Protein AF-A0A936ICW8-F1 (afdb_monomer_lite)

Structure (mmCIF, N/CA/C/O backbone):
data_AF-A0A936ICW8-F1
#
_entry.id   AF-A0A936ICW8-F1
#
loop_
_atom_site.group_PDB
_atom_site.id
_atom_site.type_symbol
_atom_site.label_atom_id
_atom_site.label_alt_id
_atom_site.label_comp_id
_atom_site.label_asym_id
_atom_site.label_entity_id
_atom_site.label_seq_id
_atom_site.pdbx_PDB_ins_code
_atom_site.Cartn_x
_atom_site.Cartn_y
_atom_site.Cartn_z
_atom_site.occupancy
_atom_site.B_iso_or_equiv
_atom_site.auth_seq_id
_atom_site.auth_comp_id
_atom_site.auth_asym_id
_atom_site.auth_atom_id
_atom_site.pdbx_PDB_model_num
ATOM 1 N N . MET A 1 1 ? 1.294 -7.933 3.975 1.00 59.00 1 MET A N 1
ATOM 2 C CA . MET A 1 1 ? 0.226 -6.905 3.959 1.00 59.00 1 MET A CA 1
ATOM 3 C C . MET A 1 1 ? 0.343 -5.937 5.134 1.00 59.00 1 MET A C 1
ATOM 5 O O . MET A 1 1 ? 0.505 -4.746 4.895 1.00 59.00 1 MET A O 1
ATOM 9 N N . ALA A 1 2 ? 0.355 -6.423 6.381 1.00 66.44 2 ALA A N 1
ATOM 10 C CA . ALA A 1 2 ? 0.488 -5.580 7.577 1.00 66.44 2 ALA A CA 1
ATOM 11 C C . ALA A 1 2 ? 1.742 -4.670 7.598 1.00 66.44 2 ALA A C 1
ATOM 13 O O . ALA A 1 2 ? 1.641 -3.496 7.956 1.00 66.44 2 ALA A O 1
ATOM 14 N N . ASP A 1 3 ? 2.909 -5.159 7.162 1.00 72.19 3 ASP A N 1
ATOM 15 C CA . ASP A 1 3 ? 4.134 -4.340 7.090 1.00 72.19 3 ASP A CA 1
ATOM 16 C C . ASP A 1 3 ? 4.065 -3.246 6.020 1.00 72.19 3 ASP A C 1
ATOM 18 O O . ASP A 1 3 ? 4.483 -2.112 6.256 1.00 72.19 3 ASP A O 1
ATOM 22 N N . ALA A 1 4 ? 3.464 -3.554 4.868 1.00 66.94 4 ALA A N 1
ATOM 23 C CA . ALA A 1 4 ? 3.256 -2.581 3.799 1.00 66.94 4 ALA A CA 1
ATOM 24 C C . ALA A 1 4 ? 2.331 -1.446 4.267 1.00 66.94 4 ALA A C 1
ATOM 26 O O . ALA A 1 4 ? 2.672 -0.275 4.114 1.00 66.94 4 ALA A O 1
ATOM 27 N N . ALA A 1 5 ? 1.222 -1.788 4.932 1.00 66.00 5 ALA A N 1
ATOM 28 C CA . ALA A 1 5 ? 0.288 -0.830 5.520 1.00 66.00 5 ALA A CA 1
ATOM 29 C C . ALA A 1 5 ? 0.967 0.107 6.544 1.00 66.00 5 ALA A C 1
ATOM 31 O O . ALA A 1 5 ? 0.763 1.325 6.523 1.00 66.00 5 ALA A O 1
ATOM 32 N N . ARG A 1 6 ? 1.848 -0.429 7.405 1.00 70.19 6 ARG A N 1
ATOM 33 C CA . ARG A 1 6 ? 2.626 0.373 8.371 1.00 70.19 6 ARG A CA 1
ATOM 34 C C . ARG A 1 6 ? 3.618 1.326 7.705 1.00 70.19 6 ARG A C 1
ATOM 36 O O . ARG A 1 6 ? 3.732 2.473 8.140 1.00 70.19 6 ARG A O 1
ATOM 43 N N . VAL A 1 7 ? 4.338 0.870 6.682 1.00 76.06 7 VAL A N 1
ATOM 44 C CA . VAL A 1 7 ? 5.312 1.701 5.956 1.00 76.06 7 VAL A CA 1
ATOM 45 C C . VAL A 1 7 ? 4.603 2.822 5.195 1.00 76.06 7 VAL A C 1
ATOM 47 O O . VAL A 1 7 ? 4.976 3.983 5.344 1.00 76.06 7 VAL A O 1
ATOM 50 N N . LEU A 1 8 ? 3.530 2.510 4.467 1.00 66.50 8 LEU A N 1
ATOM 51 C CA . LEU A 1 8 ? 2.721 3.498 3.745 1.00 66.50 8 LEU A CA 1
ATOM 52 C C . LEU A 1 8 ? 2.099 4.547 4.678 1.00 66.50 8 LEU A C 1
ATOM 54 O O . LEU A 1 8 ? 2.160 5.738 4.380 1.00 66.50 8 LEU A O 1
ATOM 58 N N . THR A 1 9 ? 1.594 4.133 5.845 1.00 64.19 9 THR A N 1
ATOM 59 C CA . THR A 1 9 ? 1.066 5.056 6.867 1.00 64.19 9 THR A CA 1
ATOM 60 C C . THR A 1 9 ? 2.108 6.079 7.323 1.00 64.19 9 THR A C 1
ATOM 62 O O . THR A 1 9 ? 1.806 7.264 7.458 1.00 64.19 9 THR A O 1
ATOM 65 N N . ARG A 1 10 ? 3.352 5.638 7.549 1.00 69.88 10 ARG A N 1
ATOM 66 C CA . ARG A 1 10 ? 4.449 6.532 7.952 1.00 69.88 10 ARG A CA 1
ATOM 67 C C . ARG A 1 10 ? 4.854 7.509 6.849 1.00 69.88 10 ARG A C 1
ATOM 69 O O . ARG A 1 10 ? 5.278 8.612 7.169 1.00 69.88 10 ARG A O 1
ATOM 76 N N . LEU A 1 11 ? 4.739 7.108 5.585 1.00 67.12 11 LEU A N 1
ATOM 77 C CA . LEU A 1 11 ? 5.160 7.914 4.437 1.00 67.12 11 LEU A CA 1
ATOM 78 C C . LEU A 1 11 ? 4.091 8.923 3.989 1.00 67.12 11 LEU A C 1
ATOM 80 O O . LEU A 1 11 ? 4.437 10.016 3.557 1.00 67.12 11 LEU A O 1
ATOM 84 N N . GLY A 1 12 ? 2.805 8.572 4.092 1.00 61.81 12 GLY A N 1
ATOM 85 C CA . GLY A 1 12 ? 1.696 9.392 3.590 1.00 61.81 12 GLY A CA 1
ATOM 86 C C . GLY A 1 12 ? 0.984 10.252 4.638 1.00 61.81 12 GLY A C 1
ATOM 87 O O . GLY A 1 12 ? 0.069 10.994 4.287 1.00 61.81 12 GLY A O 1
ATOM 88 N N . GLY A 1 13 ? 1.320 10.116 5.928 1.00 60.94 13 GLY A N 1
ATOM 89 C CA . GLY A 1 13 ? 0.666 10.829 7.039 1.00 60.94 13 GLY A CA 1
ATOM 90 C C . GLY A 1 13 ? -0.789 10.412 7.317 1.00 60.94 13 GLY A C 1
ATOM 91 O O . GLY A 1 13 ? -1.329 10.734 8.372 1.00 60.94 13 GLY A O 1
ATOM 92 N N . LYS A 1 14 ? -1.417 9.661 6.404 1.00 62.53 14 LYS A N 1
ATOM 93 C CA . LYS A 1 14 ? -2.744 9.058 6.546 1.00 62.53 14 LYS A CA 1
ATOM 94 C C . LYS A 1 14 ? -2.614 7.558 6.827 1.00 62.53 14 LYS A C 1
ATOM 96 O O . LYS A 1 14 ? -1.843 6.892 6.135 1.00 62.53 14 LYS A O 1
ATOM 101 N N . PRO A 1 15 ? -3.363 7.010 7.799 1.00 66.31 15 PRO A N 1
ATOM 102 C CA . PRO A 1 15 ? -3.346 5.583 8.080 1.00 66.31 15 PRO A CA 1
ATOM 103 C C . PRO A 1 15 ? -3.849 4.792 6.875 1.00 66.31 15 PRO A C 1
ATOM 105 O O . PRO A 1 15 ? -4.990 4.934 6.444 1.00 66.31 15 PRO A O 1
ATOM 108 N N . VAL A 1 16 ? -2.971 3.946 6.353 1.00 73.88 16 VAL A N 1
ATOM 109 C CA . VAL A 1 16 ? -3.272 2.952 5.333 1.00 73.88 16 VAL A CA 1
ATOM 110 C C . VAL A 1 16 ? -3.544 1.639 6.056 1.00 73.88 16 VAL A C 1
ATOM 112 O O . VAL A 1 16 ? -2.708 1.164 6.825 1.00 73.88 16 VAL A O 1
ATOM 115 N N . THR A 1 17 ? -4.729 1.068 5.848 1.00 79.31 17 THR A N 1
ATOM 116 C CA . THR A 1 17 ? -5.144 -0.188 6.489 1.00 79.31 17 THR A CA 1
ATOM 117 C C . THR A 1 17 ? -5.019 -1.366 5.529 1.00 79.31 17 THR A C 1
ATOM 119 O O . THR A 1 17 ? -5.031 -1.203 4.312 1.00 79.31 17 THR A O 1
ATOM 122 N N . GLU A 1 18 ? -4.927 -2.580 6.068 1.00 78.94 18 GLU A N 1
ATOM 123 C C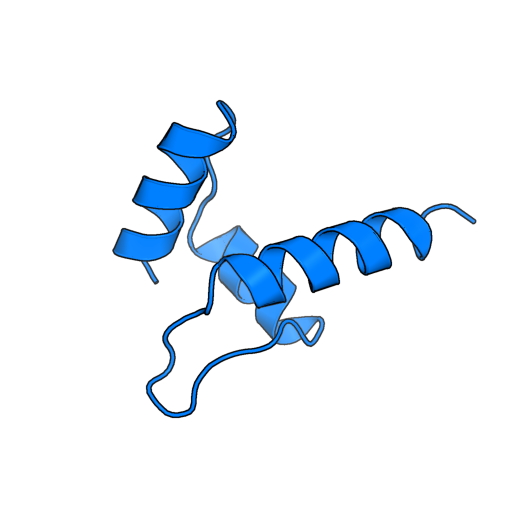A . GLU A 1 18 ? -4.890 -3.802 5.257 1.00 78.94 18 GLU A CA 1
ATOM 124 C C . GLU A 1 18 ? -6.156 -3.983 4.405 1.00 78.94 18 GLU A C 1
ATOM 126 O O . GLU A 1 18 ? -6.068 -4.448 3.272 1.00 78.94 18 GLU A O 1
ATOM 131 N N . ALA A 1 19 ? -7.312 -3.542 4.908 1.00 80.19 19 ALA A N 1
ATOM 132 C CA . ALA A 1 19 ? -8.561 -3.548 4.152 1.00 80.19 19 ALA A CA 1
ATOM 133 C C . ALA A 1 19 ? -8.495 -2.633 2.916 1.00 80.19 19 ALA A C 1
ATOM 135 O O . ALA A 1 19 ? -8.974 -3.020 1.855 1.00 80.19 19 ALA A O 1
ATOM 136 N N . MET A 1 20 ? -7.852 -1.464 3.033 1.00 82.81 20 MET A N 1
ATOM 137 C CA . MET A 1 20 ? -7.638 -0.558 1.897 1.00 82.81 20 MET A CA 1
ATOM 138 C C . MET A 1 20 ? -6.724 -1.190 0.847 1.00 82.81 20 MET A C 1
ATOM 140 O O . MET A 1 20 ? -7.092 -1.228 -0.320 1.00 82.81 20 MET A O 1
ATOM 144 N N . LEU A 1 21 ? -5.594 -1.789 1.257 1.00 81.88 21 LEU A N 1
ATOM 145 C CA . LEU A 1 21 ? -4.734 -2.509 0.307 1.00 81.88 21 LEU A CA 1
ATOM 146 C C . LEU A 1 21 ? -5.484 -3.653 -0.378 1.00 81.88 21 LEU A C 1
ATOM 148 O O . LEU A 1 21 ? -5.281 -3.897 -1.561 1.00 81.88 21 LEU A O 1
ATOM 152 N N . ARG A 1 22 ? -6.330 -4.383 0.356 1.00 83.94 22 ARG A N 1
ATOM 153 C CA . ARG A 1 22 ? -7.084 -5.500 -0.217 1.00 83.94 22 ARG A CA 1
ATOM 154 C C . ARG A 1 22 ? -8.078 -5.026 -1.276 1.00 83.94 22 ARG A C 1
ATOM 156 O O . ARG A 1 22 ? -8.186 -5.688 -2.301 1.00 83.94 22 ARG A O 1
ATOM 163 N N . ALA A 1 23 ? -8.750 -3.901 -1.036 1.00 85.44 23 ALA A N 1
ATOM 164 C CA . ALA A 1 23 ? -9.650 -3.282 -2.004 1.00 85.44 23 ALA A CA 1
ATOM 165 C C . ALA A 1 23 ? -8.901 -2.818 -3.263 1.00 85.44 23 ALA A C 1
ATOM 167 O O . ALA A 1 23 ? -9.347 -3.101 -4.368 1.00 85.44 23 ALA A O 1
ATOM 168 N N . ASP A 1 24 ? -7.728 -2.199 -3.110 1.00 84.62 24 ASP A N 1
ATOM 169 C CA . ASP A 1 24 ? -6.917 -1.774 -4.257 1.00 84.62 24 ASP A CA 1
ATOM 170 C C . ASP A 1 24 ? -6.436 -2.966 -5.094 1.00 84.62 24 ASP A C 1
ATOM 172 O O . ASP A 1 24 ? -6.425 -2.915 -6.320 1.00 84.62 24 ASP A O 1
ATOM 176 N N . ILE A 1 25 ? -6.059 -4.071 -4.443 1.00 85.12 25 ILE A N 1
ATOM 177 C CA . ILE A 1 25 ? -5.653 -5.304 -5.130 1.00 85.12 25 ILE A CA 1
ATOM 178 C C . ILE A 1 25 ? -6.831 -5.920 -5.891 1.00 85.12 25 ILE 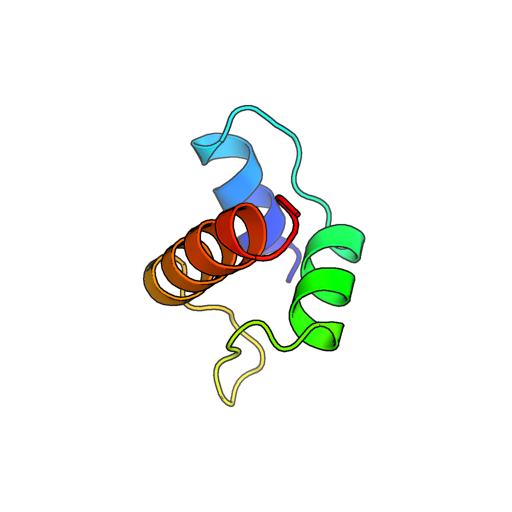A C 1
ATOM 180 O O . ILE A 1 25 ? -6.644 -6.365 -7.021 1.00 85.12 25 ILE A O 1
ATOM 184 N N . ASP A 1 26 ? -8.029 -5.921 -5.305 1.00 86.19 26 ASP A N 1
ATOM 185 C CA . AS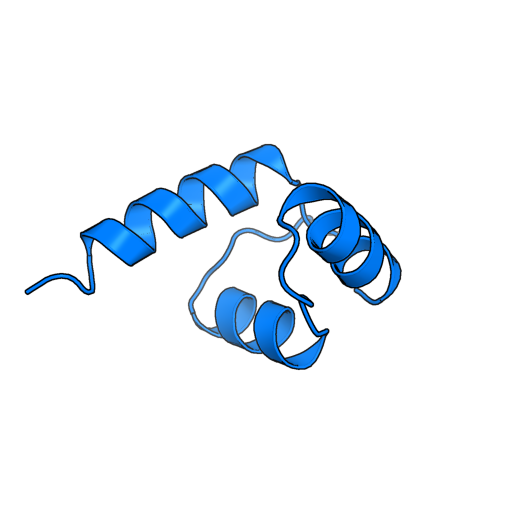P A 1 26 ? -9.256 -6.371 -5.977 1.00 86.19 26 ASP A CA 1
ATOM 186 C C . ASP A 1 26 ? -9.596 -5.482 -7.188 1.00 86.19 26 ASP A C 1
ATOM 188 O O . ASP A 1 26 ? -9.950 -5.983 -8.252 1.00 86.19 26 ASP A O 1
ATOM 192 N N . ALA A 1 27 ? -9.343 -4.173 -7.075 1.00 84.50 27 ALA A N 1
ATOM 193 C CA . ALA A 1 27 ? -9.430 -3.207 -8.172 1.00 84.50 27 ALA A CA 1
ATOM 194 C C . ALA A 1 27 ? -8.304 -3.344 -9.224 1.00 84.50 27 ALA A C 1
ATOM 196 O O . ALA A 1 27 ? -8.300 -2.636 -10.233 1.00 84.50 27 ALA A O 1
ATOM 197 N N . GLY A 1 28 ? -7.351 -4.262 -9.028 1.00 86.94 28 GLY A N 1
ATOM 198 C CA . GLY A 1 28 ? -6.301 -4.585 -9.995 1.00 86.94 28 GLY A CA 1
ATOM 199 C C . GLY A 1 28 ? -4.946 -3.932 -9.725 1.00 86.94 28 GLY A C 1
ATOM 200 O O . GLY A 1 28 ? -4.123 -3.836 -10.642 1.00 86.94 28 GLY A O 1
ATOM 201 N N . ALA A 1 29 ? -4.683 -3.481 -8.497 1.00 87.69 29 ALA A N 1
ATOM 202 C CA . ALA A 1 29 ? -3.360 -3.003 -8.120 1.00 87.69 29 ALA A CA 1
ATOM 203 C C . ALA A 1 29 ? -2.298 -4.115 -8.274 1.00 87.69 29 ALA A C 1
ATOM 205 O O . ALA A 1 29 ? -2.529 -5.270 -7.896 1.00 87.69 29 ALA A O 1
ATOM 206 N N . PRO A 1 30 ? -1.105 -3.787 -8.806 1.00 83.62 30 PRO A N 1
ATOM 207 C CA . PRO A 1 30 ? -0.076 -4.779 -9.084 1.00 83.62 30 PRO A CA 1
ATOM 208 C C . PRO A 1 30 ? 0.469 -5.402 -7.793 1.00 83.62 30 PRO A C 1
ATOM 210 O O . PRO A 1 30 ? 0.937 -4.703 -6.891 1.00 83.62 30 PRO A O 1
ATOM 213 N N . THR A 1 31 ? 0.468 -6.735 -7.741 1.00 88.50 31 THR A N 1
ATOM 214 C CA . THR A 1 31 ? 1.075 -7.531 -6.665 1.00 88.50 31 THR A CA 1
ATOM 215 C C . THR A 1 31 ? 2.210 -8.391 -7.210 1.00 88.50 31 THR A C 1
ATOM 217 O O . THR A 1 31 ? 2.201 -8.814 -8.366 1.00 88.50 31 THR A O 1
ATOM 220 N N . ASN A 1 32 ? 3.221 -8.634 -6.379 1.00 80.19 32 ASN A N 1
ATOM 221 C CA . ASN A 1 32 ? 4.291 -9.573 -6.694 1.00 80.19 32 ASN A CA 1
ATOM 222 C C . ASN A 1 32 ? 3.781 -11.015 -6.527 1.00 80.19 32 ASN A C 1
ATOM 224 O O . ASN A 1 32 ? 2.848 -11.262 -5.765 1.00 80.19 32 ASN A O 1
ATOM 228 N N . ALA A 1 33 ? 4.455 -11.984 -7.154 1.00 79.50 33 ALA A N 1
ATOM 229 C CA . ALA A 1 33 ? 4.090 -13.406 -7.078 1.00 79.50 33 ALA A CA 1
ATOM 230 C C . ALA A 1 33 ? 4.071 -13.982 -5.643 1.00 79.50 33 ALA A C 1
ATOM 232 O O . 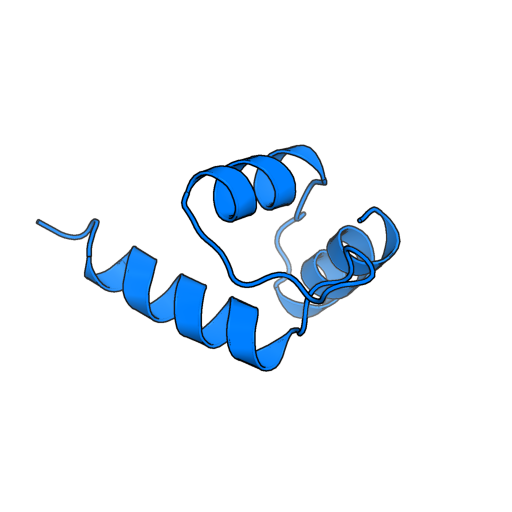ALA A 1 33 ? 3.359 -14.941 -5.371 1.00 79.50 33 ALA A O 1
ATOM 233 N N . ASP A 1 34 ? 4.824 -13.371 -4.728 1.00 77.75 34 ASP A N 1
ATOM 234 C CA . ASP A 1 34 ? 4.891 -13.721 -3.301 1.00 77.75 34 ASP A CA 1
ATOM 235 C C . ASP A 1 34 ? 3.803 -13.017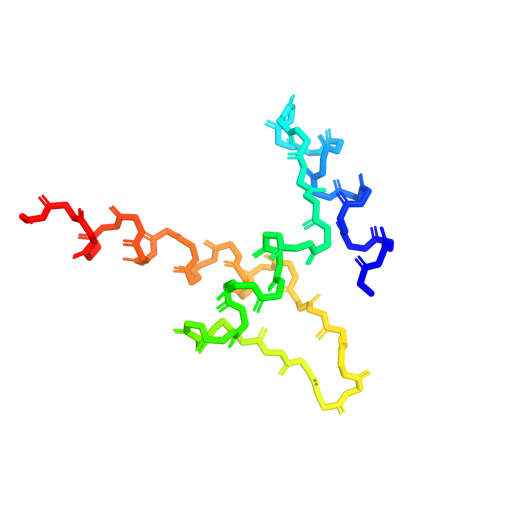 -2.449 1.00 77.75 34 ASP A C 1
ATOM 237 O O . ASP A 1 34 ? 3.762 -13.125 -1.229 1.00 77.75 34 ASP A O 1
ATOM 241 N N . GLY A 1 35 ? 2.905 -12.243 -3.071 1.00 75.19 35 GLY A N 1
ATOM 242 C CA . GLY A 1 35 ? 1.832 -11.518 -2.377 1.00 75.19 35 GLY A CA 1
ATOM 243 C C . GLY A 1 35 ? 2.274 -10.219 -1.688 1.00 75.19 35 GLY A C 1
ATOM 244 O O . GLY A 1 35 ? 1.471 -9.561 -1.021 1.00 75.19 35 GLY A O 1
ATOM 245 N N . SER A 1 36 ? 3.537 -9.819 -1.855 1.00 82.25 36 SER A N 1
ATOM 246 C CA . SER A 1 36 ? 4.037 -8.493 -1.481 1.00 82.25 36 SER A CA 1
ATOM 247 C C . SER A 1 36 ? 3.702 -7.440 -2.545 1.00 82.25 36 SER A C 1
ATOM 249 O O . SER A 1 36 ? 3.371 -7.764 -3.685 1.00 82.25 36 SER A O 1
ATOM 251 N N . VAL A 1 37 ? 3.798 -6.158 -2.184 1.00 82.19 37 VAL A N 1
ATOM 252 C CA . VAL A 1 37 ? 3.507 -5.035 -3.086 1.00 82.19 37 VAL A CA 1
ATOM 253 C C . VAL A 1 37 ? 4.786 -4.237 -3.321 1.00 82.19 37 VAL A C 1
ATOM 255 O O . VAL A 1 37 ? 5.471 -3.869 -2.366 1.00 82.19 37 VAL A O 1
ATOM 258 N N . ASN A 1 38 ? 5.119 -3.954 -4.582 1.00 85.81 38 ASN A N 1
ATOM 259 C CA . ASN A 1 38 ? 6.183 -3.003 -4.896 1.00 85.81 38 ASN A CA 1
ATOM 260 C C . ASN A 1 38 ? 5.648 -1.571 -4.753 1.00 85.81 38 ASN A C 1
ATOM 262 O O . ASN A 1 38 ? 4.730 -1.172 -5.468 1.00 85.81 38 ASN A O 1
ATOM 266 N N . LEU A 1 39 ? 6.249 -0.795 -3.850 1.00 80.25 39 LEU A N 1
ATOM 267 C CA . LEU A 1 39 ? 5.762 0.536 -3.485 1.00 80.25 39 LEU A CA 1
ATOM 268 C C . LEU A 1 39 ? 5.727 1.520 -4.666 1.00 80.25 39 LEU A C 1
ATOM 270 O O . LEU A 1 39 ? 4.791 2.306 -4.766 1.00 80.25 39 LEU A O 1
ATOM 274 N N . VAL A 1 40 ? 6.710 1.469 -5.570 1.00 84.12 40 VAL A N 1
ATOM 275 C CA . VAL A 1 40 ? 6.788 2.383 -6.723 1.00 84.12 40 VAL A CA 1
ATOM 276 C C . VAL A 1 40 ? 5.702 2.053 -7.743 1.00 84.12 40 VAL A C 1
ATOM 278 O O . VAL A 1 40 ? 4.996 2.946 -8.203 1.00 84.12 40 VAL A O 1
ATOM 281 N N . HIS A 1 41 ? 5.522 0.768 -8.059 1.00 86.19 41 HIS A N 1
ATOM 282 C CA . HIS A 1 41 ? 4.465 0.336 -8.975 1.00 86.19 41 HIS A CA 1
ATOM 283 C C . HIS A 1 41 ? 3.068 0.614 -8.417 1.00 86.19 41 HIS A C 1
ATOM 285 O O . HIS A 1 41 ? 2.189 1.055 -9.152 1.00 86.19 41 HIS A O 1
ATOM 291 N N . TYR A 1 42 ? 2.878 0.409 -7.115 1.00 85.44 42 TYR A N 1
ATOM 292 C CA . TYR A 1 42 ? 1.620 0.701 -6.443 1.00 85.44 42 TYR A CA 1
ATOM 293 C C . TYR A 1 42 ? 1.313 2.203 -6.411 1.00 85.44 42 TYR A C 1
ATOM 295 O O . TYR A 1 42 ? 0.202 2.602 -6.741 1.00 85.44 42 TYR A O 1
ATOM 303 N N . ALA A 1 43 ? 2.302 3.056 -6.123 1.00 83.50 43 ALA A N 1
ATOM 304 C CA . ALA A 1 43 ? 2.128 4.506 -6.199 1.00 83.50 43 ALA A CA 1
ATOM 305 C C . ALA A 1 43 ? 1.782 4.974 -7.625 1.00 83.50 43 ALA A C 1
ATOM 307 O O . ALA A 1 43 ? 0.902 5.814 -7.799 1.00 83.50 43 ALA A O 1
ATOM 308 N N . ALA A 1 44 ? 2.423 4.403 -8.651 1.00 87.94 44 ALA A N 1
ATOM 309 C CA . ALA A 1 44 ? 2.111 4.712 -10.046 1.00 87.94 44 ALA A CA 1
ATOM 310 C C . ALA A 1 44 ? 0.677 4.298 -10.429 1.00 87.94 44 ALA A C 1
ATOM 312 O O . ALA A 1 44 ? -0.024 5.057 -11.098 1.00 87.94 44 ALA A O 1
ATOM 313 N N . TRP A 1 45 ? 0.224 3.125 -9.974 1.00 89.81 45 TRP A N 1
ATOM 314 C CA . TRP A 1 45 ? -1.160 2.683 -10.155 1.00 89.81 45 TRP A CA 1
ATOM 315 C C . TRP A 1 45 ? -2.152 3.601 -9.429 1.00 89.81 45 TRP A C 1
ATOM 317 O O . TRP A 1 45 ? -3.128 4.023 -10.039 1.00 89.81 45 TRP A O 1
ATOM 327 N N . LEU A 1 46 ? -1.866 3.995 -8.183 1.00 84.00 46 LEU A N 1
ATOM 328 C CA . LEU A 1 46 ? -2.720 4.909 -7.417 1.00 84.00 46 LEU A CA 1
ATOM 329 C C . LEU A 1 46 ? -2.895 6.261 -8.119 1.00 84.00 46 LEU A C 1
ATOM 331 O O . LEU A 1 46 ? -4.002 6.784 -8.178 1.00 84.00 46 LEU A O 1
ATOM 335 N N . VAL A 1 47 ? -1.821 6.833 -8.673 1.00 85.81 47 VAL A N 1
ATOM 336 C CA . VAL A 1 47 ? -1.893 8.096 -9.434 1.00 85.81 47 VAL A CA 1
ATOM 337 C C . VAL A 1 47 ? -2.763 7.949 -10.682 1.00 85.81 47 VAL A C 1
ATOM 339 O O . VAL A 1 47 ? -3.550 8.845 -10.994 1.00 85.81 47 VAL A O 1
ATOM 342 N N . LYS A 1 48 ? -2.655 6.810 -11.374 1.00 85.31 48 LYS A N 1
ATOM 343 C CA . LYS A 1 48 ? -3.509 6.485 -12.518 1.00 85.31 48 LYS A CA 1
ATOM 344 C C . LYS A 1 48 ? -4.979 6.370 -12.096 1.00 85.31 48 LYS A C 1
ATOM 346 O O . LYS A 1 48 ? -5.818 6.980 -12.744 1.00 85.31 48 LYS A O 1
ATOM 351 N N . GLU A 1 49 ? -5.284 5.648 -11.019 1.00 86.00 49 GLU A N 1
ATOM 352 C CA . GLU A 1 49 ? -6.661 5.484 -10.522 1.00 86.00 49 GLU A CA 1
ATOM 353 C C . GLU A 1 49 ? -7.284 6.801 -10.060 1.00 86.00 49 GLU A C 1
ATOM 355 O O . GLU A 1 49 ? -8.403 7.125 -10.445 1.00 86.00 49 GLU A O 1
ATOM 360 N N . MET A 1 50 ? -6.540 7.628 -9.321 1.00 82.12 50 MET A N 1
ATOM 361 C CA . MET A 1 50 ? -7.010 8.962 -8.924 1.00 82.12 50 MET A CA 1
ATOM 362 C C . MET A 1 50 ? -7.314 9.866 -10.125 1.00 82.12 50 MET A C 1
ATOM 364 O O . MET A 1 50 ? -8.119 10.783 -10.005 1.00 82.12 50 MET A O 1
ATOM 368 N N . SER A 1 51 ? -6.678 9.610 -11.272 1.00 78.12 51 SER A N 1
ATOM 369 C CA . SER A 1 51 ? -6.950 10.322 -12.524 1.00 78.12 51 SER A CA 1
ATOM 370 C C . SER A 1 51 ? -8.107 9.708 -13.323 1.00 78.12 51 SER A C 1
ATOM 372 O O . SER A 1 51 ? -8.687 10.402 -14.145 1.00 78.12 51 SER A O 1
ATOM 374 N N . ALA A 1 52 ? -8.430 8.428 -13.106 1.00 72.81 52 ALA A N 1
ATOM 375 C CA . ALA A 1 52 ? -9.498 7.705 -13.800 1.00 72.81 52 ALA A CA 1
ATOM 376 C C . ALA A 1 52 ? -10.859 7.787 -13.082 1.00 72.81 52 ALA A C 1
ATOM 378 O O . ALA A 1 52 ? -11.894 7.686 -13.728 1.00 72.81 52 ALA A O 1
ATOM 379 N N . GLY A 1 53 ? -10.873 7.990 -11.760 1.00 59.41 53 GLY A N 1
ATOM 380 C CA . GLY A 1 53 ? -12.088 8.237 -10.969 1.00 59.41 53 GLY A CA 1
ATOM 381 C C . GLY A 1 53 ? -12.515 9.711 -10.898 1.00 59.41 53 GLY A C 1
ATOM 382 O O . GLY A 1 53 ? -13.284 10.072 -10.010 1.00 59.41 53 GLY A O 1
ATOM 383 N N . GLY A 1 54 ? -11.954 10.567 -11.760 1.00 47.75 54 GLY A N 1
ATOM 384 C CA . GLY A 1 54 ? -12.165 12.018 -11.786 1.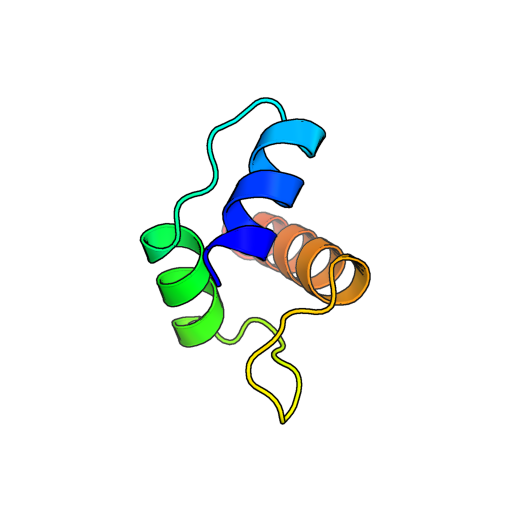00 47.75 54 GLY A CA 1
ATOM 385 C C . GLY A 1 54 ? -13.184 12.522 -12.816 1.00 47.75 54 GLY A C 1
ATOM 386 O O . GLY A 1 54 ? -13.212 13.730 -13.050 1.00 47.75 54 GLY A O 1
ATOM 387 N N . ASP A 1 55 ? -13.980 11.632 -13.416 1.00 42.78 55 ASP A N 1
ATOM 388 C CA . ASP A 1 55 ? -15.066 11.945 -14.361 1.00 42.78 55 ASP A CA 1
ATOM 389 C C . ASP A 1 55 ? -16.457 11.811 -13.715 1.00 42.78 55 ASP A C 1
ATOM 391 O O . ASP A 1 55 ? -16.731 10.762 -13.081 1.00 42.78 55 ASP A O 1
#

pLDDT: mean 76.62, std 10.59, range [42.78, 89.81]

Radius of gyration: 11.03 Å; chains: 1; bounding box: 22×26×23 Å

Secondary structure (DSSP, 8-state):
-HHHHHHHHHHHSSPPPHHHHHHHHHTT----TTS---HHHHHHHHHHHHHHS--

Sequence (55 aa):
MADAARVLTRLGGKPVTEAMLRADIDAGAPTNADGSVNLVHYAAWLVKEMSAGGD

Foldseek 3Di:
DVVVQVVCCVVVVHRRDPVNVVVVVVVPQDADPVRHHDPVSNVVVVVVVVVVVPD